Protein AF-A0A3A8P689-F1 (afdb_monomer_lite)

pLDDT: mean 73.97, std 17.56, range [49.16, 98.06]

Secondary structure (DSSP, 8-state):
-EE-TTS-EE-HHHHHT---S---GGGSPPPTTSS-S-------HHHHHHHHHHHHHHHHHHHHHHHHHHHHHHHHHHHHHHHHHHHHHHHHHHHHH--TT---PPPP-

Radius of gyration: 37.23 Å; chains: 1; bounding box: 52×30×108 Å

Sequence (109 aa):
MVRLLSGQLVTEEDASQVIPGELPPEARWPTPTDIAPDVGFQFSGDEACSHADELERVRAELARRDEALLRERESRLRAEAELSGFTRAVSLLVPALAVPGVSRAPVPI

Foldseek 3Di:
DDADPVRDDDDPVVVVVPDDDDDDPVPDDDDPVNDDPPPDPPPPPVPVVVVVVVVVVVVVVVVVVVVVVVVVVVVVVVVVVVVVVVVVVCVVVVVVPPDPDPPPDDDDD

Organism: NCBI:txid2316722

Structure (mmCIF, N/CA/C/O backbone):
data_AF-A0A3A8P689-F1
#
_entry.id   AF-A0A3A8P689-F1
#
loop_
_atom_site.group_PDB
_atom_site.id
_atom_site.type_symbol
_atom_site.label_atom_id
_atom_site.label_alt_id
_atom_site.label_comp_id
_atom_site.label_asym_id
_atom_site.label_entity_id
_atom_site.label_seq_id
_atom_site.pdbx_PDB_ins_code
_atom_site.Cartn_x
_atom_site.Cartn_y
_atom_site.Cartn_z
_atom_site.occupancy
_atom_site.B_iso_or_equiv
_atom_site.auth_seq_id
_atom_site.auth_comp_id
_atom_site.auth_asym_id
_atom_site.auth_atom_id
_atom_site.pdbx_PDB_model_num
ATOM 1 N N . MET A 1 1 ? -11.440 5.489 -30.660 1.00 61.66 1 MET A N 1
ATOM 2 C CA . MET A 1 1 ? -11.549 6.884 -31.173 1.00 61.66 1 MET A CA 1
ATOM 3 C C . MET A 1 1 ? -10.138 7.345 -31.521 1.00 61.66 1 MET A C 1
ATOM 5 O O . MET A 1 1 ? -9.258 7.182 -30.684 1.00 61.66 1 MET A O 1
ATOM 9 N N . VAL A 1 2 ? -9.893 7.845 -32.736 1.00 68.25 2 VAL A N 1
ATOM 10 C CA . VAL A 1 2 ? -8.547 8.078 -33.298 1.00 68.25 2 VAL A CA 1
ATOM 11 C C . VAL A 1 2 ? -8.354 9.558 -33.623 1.00 68.25 2 VAL A C 1
ATOM 13 O O . VAL A 1 2 ? -9.282 10.236 -34.063 1.00 68.25 2 VAL A O 1
ATOM 16 N N . ARG A 1 3 ? -7.143 10.077 -33.398 1.00 72.19 3 ARG A N 1
ATOM 17 C CA . ARG A 1 3 ? -6.777 11.459 -33.723 1.00 72.19 3 ARG A CA 1
ATOM 18 C C . ARG A 1 3 ? -6.031 11.500 -35.053 1.00 72.19 3 ARG A C 1
ATOM 20 O O . ARG A 1 3 ? -4.964 10.903 -35.171 1.00 72.19 3 ARG A O 1
ATOM 27 N N . LEU A 1 4 ? -6.580 12.209 -36.035 1.00 72.69 4 LEU A N 1
ATOM 28 C CA . LEU A 1 4 ? -5.926 12.414 -37.329 1.00 72.69 4 LEU A CA 1
ATOM 29 C C . LEU A 1 4 ? -4.769 13.414 -37.198 1.00 72.69 4 LEU A C 1
ATOM 31 O O . LEU A 1 4 ? -4.732 14.216 -36.263 1.00 72.69 4 LEU A O 1
ATOM 35 N N . LEU A 1 5 ? -3.852 13.422 -38.169 1.00 70.56 5 LEU A N 1
ATOM 36 C CA . LEU A 1 5 ? -2.736 14.381 -38.223 1.00 70.56 5 LEU A CA 1
ATOM 37 C C . LEU A 1 5 ? -3.206 15.847 -38.295 1.00 70.56 5 LEU A C 1
ATOM 39 O O . LEU A 1 5 ? -2.489 16.745 -37.868 1.00 70.56 5 LEU A O 1
ATOM 43 N N . SER A 1 6 ? -4.439 16.088 -38.753 1.00 75.31 6 SER A N 1
ATOM 44 C CA . SER A 1 6 ? -5.110 17.396 -38.712 1.00 75.31 6 SER A CA 1
ATOM 45 C C . SER A 1 6 ? -5.544 17.833 -37.304 1.00 75.31 6 SER A C 1
ATOM 47 O O . SER A 1 6 ? -6.022 18.949 -37.121 1.00 75.31 6 SER A O 1
ATOM 49 N N . GLY A 1 7 ? -5.408 16.966 -36.296 1.00 71.38 7 GLY A N 1
ATOM 50 C CA . GLY A 1 7 ? -5.780 17.227 -34.908 1.00 71.38 7 GLY A CA 1
ATOM 51 C C . GLY A 1 7 ? -7.240 16.920 -34.566 1.00 71.38 7 GLY A C 1
ATOM 52 O O . GLY A 1 7 ? -7.586 16.964 -33.384 1.00 71.38 7 GLY A O 1
ATOM 53 N N . GLN A 1 8 ? -8.065 16.566 -35.554 1.00 77.31 8 GLN A N 1
ATOM 54 C CA . GLN A 1 8 ? -9.467 16.189 -35.373 1.00 77.31 8 GLN A CA 1
ATOM 55 C C . GLN A 1 8 ? -9.592 14.784 -34.760 1.00 77.31 8 GLN A C 1
ATOM 57 O O . GLN A 1 8 ? -8.866 13.862 -35.138 1.00 77.31 8 GLN A O 1
ATOM 62 N N . LEU A 1 9 ? -10.512 14.631 -33.804 1.00 74.50 9 LEU A N 1
ATOM 63 C CA . LEU A 1 9 ? -10.856 13.353 -33.180 1.00 74.50 9 LEU A CA 1
ATOM 64 C C . LEU A 1 9 ? -12.058 12.749 -33.905 1.00 74.50 9 LEU A C 1
ATOM 66 O O . LEU A 1 9 ? -13.107 13.384 -33.992 1.00 74.50 9 LEU A O 1
ATOM 70 N N . VAL A 1 10 ? -11.891 11.535 -34.416 1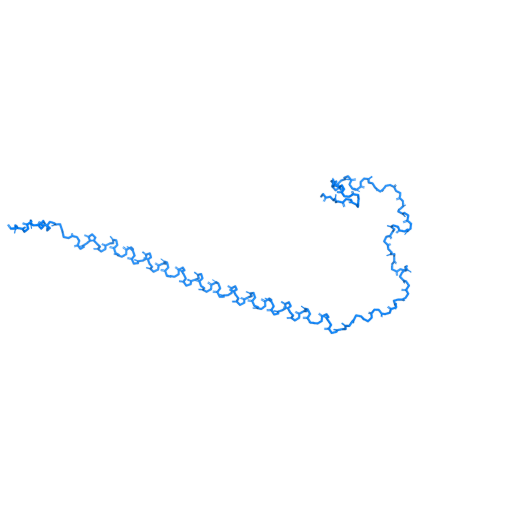.00 74.44 10 VAL A N 1
ATOM 71 C CA . VAL A 1 10 ? -12.909 10.791 -35.167 1.00 74.44 10 VAL A CA 1
ATOM 72 C C . VAL A 1 10 ? -13.090 9.392 -34.589 1.00 74.44 10 VAL A C 1
ATOM 74 O O . VAL A 1 10 ? -12.242 8.877 -33.851 1.00 74.44 10 VAL A O 1
ATOM 77 N N . THR A 1 11 ? -14.236 8.780 -34.871 1.00 72.62 11 THR A N 1
ATOM 78 C CA . THR A 1 11 ? -14.502 7.401 -34.456 1.00 72.62 11 THR A CA 1
ATOM 79 C C . THR A 1 11 ? -13.650 6.421 -35.272 1.00 72.62 11 THR A C 1
ATOM 81 O O . THR A 1 11 ? -13.101 6.775 -36.315 1.00 72.62 11 THR A O 1
ATOM 84 N N . GLU A 1 12 ? -13.459 5.203 -34.761 1.00 62.62 12 GLU A N 1
ATOM 85 C CA . GLU A 1 12 ? -12.658 4.187 -35.464 1.00 62.62 12 GLU A CA 1
ATOM 86 C C . GLU A 1 12 ? -13.325 3.734 -36.767 1.00 62.62 12 GLU A C 1
ATOM 88 O O . GLU A 1 12 ? -12.630 3.579 -37.772 1.00 62.62 12 GLU A O 1
ATOM 93 N N . GLU A 1 13 ? -14.661 3.633 -36.792 1.00 62.38 13 GLU A N 1
ATOM 94 C CA . GLU A 1 13 ? -15.413 3.404 -38.028 1.00 62.38 13 GLU A CA 1
ATOM 95 C C . GLU A 1 13 ? -15.145 4.495 -39.077 1.00 62.38 13 GLU A C 1
ATOM 97 O O . GLU A 1 13 ? -14.841 4.160 -40.223 1.00 62.38 13 GLU A O 1
ATOM 102 N N . ASP A 1 14 ? -15.179 5.778 -38.702 1.00 60.22 14 ASP A N 1
ATOM 103 C CA . ASP A 1 14 ? -14.968 6.889 -39.647 1.00 60.22 14 ASP A CA 1
ATOM 104 C C . ASP A 1 14 ? -13.537 6.924 -40.204 1.00 60.22 14 ASP A C 1
ATOM 106 O O . ASP A 1 14 ? -13.327 7.258 -41.370 1.00 60.22 14 ASP A O 1
ATOM 110 N N . ALA A 1 15 ? -12.541 6.542 -39.397 1.00 59.62 15 ALA A N 1
ATOM 111 C CA . ALA A 1 15 ? -11.149 6.461 -39.841 1.00 59.62 15 ALA A CA 1
ATOM 112 C C . ALA A 1 15 ? -10.933 5.340 -40.875 1.00 59.62 15 ALA A C 1
ATOM 114 O O . ALA A 1 15 ? -10.102 5.476 -41.773 1.00 59.62 15 ALA A O 1
ATOM 115 N N . SER A 1 16 ? -11.700 4.248 -40.773 1.00 57.09 16 SER A N 1
ATOM 116 C CA . SER A 1 16 ? -11.595 3.096 -41.677 1.00 57.09 16 SER A CA 1
ATOM 117 C C . SER A 1 16 ? -12.255 3.309 -43.046 1.00 57.09 16 SER A C 1
ATOM 119 O O . SER A 1 16 ? -11.891 2.638 -44.011 1.00 57.09 16 SER A O 1
ATOM 121 N N . GLN A 1 17 ? -13.187 4.264 -43.167 1.00 58.41 17 GLN A N 1
ATOM 122 C CA . GLN A 1 17 ? -13.902 4.543 -44.422 1.00 58.41 17 GLN A CA 1
ATOM 123 C C . GLN A 1 17 ? -13.101 5.410 -45.414 1.00 58.41 17 GLN A C 1
ATOM 125 O O . GLN A 1 17 ? -13.527 5.587 -46.555 1.00 58.41 17 GLN A O 1
ATOM 130 N N . VAL A 1 18 ? -11.922 5.917 -45.024 1.00 55.41 18 VAL A N 1
ATOM 131 C CA . VAL A 1 18 ? -11.080 6.818 -45.839 1.00 55.41 18 VAL A CA 1
ATOM 132 C C . VAL A 1 18 ? -9.819 6.118 -46.359 1.00 55.41 18 VAL A C 1
ATOM 134 O O . VAL A 1 18 ? -8.743 6.704 -46.381 1.00 55.41 18 VAL A O 1
ATOM 137 N N . ILE A 1 19 ? -9.917 4.867 -46.819 1.00 56.44 19 ILE A N 1
ATOM 138 C CA . ILE A 1 19 ? -8.915 4.353 -47.770 1.00 56.44 19 ILE A CA 1
ATOM 139 C C . ILE A 1 19 ? -9.579 3.612 -48.942 1.00 56.44 19 ILE A C 1
ATOM 141 O O . ILE A 1 19 ? -9.504 2.387 -49.037 1.00 56.44 19 ILE A O 1
ATOM 145 N N . PRO A 1 20 ? -10.195 4.330 -49.898 1.00 50.59 20 PRO A N 1
ATOM 146 C CA . PRO A 1 20 ? -10.291 3.872 -51.270 1.00 50.59 20 PRO A CA 1
ATOM 147 C C . PRO A 1 20 ? -9.160 4.512 -52.087 1.00 50.59 20 PRO A C 1
ATOM 149 O O . PRO A 1 20 ? -9.223 5.688 -52.441 1.00 50.59 20 PRO A O 1
ATOM 152 N N . GLY A 1 21 ? -8.135 3.723 -52.403 1.00 54.09 21 GLY A N 1
ATOM 153 C CA . GLY A 1 21 ? -7.080 4.096 -53.348 1.00 54.09 21 GLY A CA 1
ATOM 154 C C . GLY A 1 21 ? -5.683 3.916 -52.771 1.00 54.09 21 GLY A C 1
ATOM 155 O O . GLY A 1 21 ? -5.405 4.342 -51.655 1.00 54.09 21 GLY A O 1
ATOM 156 N N . GLU A 1 22 ? -4.820 3.246 -53.534 1.00 60.72 22 GLU A N 1
ATOM 157 C CA . GLU A 1 22 ? -3.414 3.017 -53.207 1.00 60.72 22 GLU A CA 1
ATOM 158 C C . GLU A 1 22 ? -2.749 4.279 -52.646 1.00 60.72 22 GLU A C 1
ATOM 160 O O . GLU A 1 22 ? -2.695 5.314 -53.311 1.00 60.72 22 GLU A O 1
ATOM 165 N N . LEU A 1 23 ? -2.213 4.177 -51.427 1.00 57.56 23 LEU A N 1
ATOM 166 C CA . LEU A 1 23 ? -1.422 5.246 -50.829 1.00 57.56 23 LEU A CA 1
ATOM 167 C C . LEU A 1 23 ? -0.279 5.625 -51.789 1.00 57.56 23 LEU A C 1
ATOM 169 O O . LEU A 1 23 ? 0.377 4.715 -52.330 1.00 57.56 23 LEU A O 1
ATOM 173 N N . PRO A 1 24 ? -0.024 6.933 -52.002 1.00 62.09 24 PRO A N 1
ATOM 174 C CA . PRO A 1 24 ? 1.126 7.377 -52.775 1.00 62.09 24 PRO A CA 1
ATOM 175 C C . PRO A 1 24 ? 2.396 6.746 -52.187 1.00 62.09 24 PRO A C 1
ATOM 177 O O . PRO A 1 24 ? 2.451 6.523 -50.977 1.00 62.09 24 PRO A O 1
ATOM 180 N N . PRO A 1 25 ? 3.403 6.415 -53.013 1.00 61.44 25 PRO A N 1
ATOM 181 C CA . PRO A 1 25 ? 4.571 5.642 -52.581 1.00 61.44 25 PRO A CA 1
ATOM 182 C C . PRO A 1 25 ? 5.290 6.258 -51.371 1.00 61.44 25 PRO A C 1
ATOM 184 O O . PRO A 1 25 ? 5.807 5.533 -50.534 1.00 61.44 25 PRO A O 1
ATOM 187 N N . GLU A 1 26 ? 5.222 7.579 -51.226 1.00 60.06 26 GLU A N 1
ATOM 188 C CA . GLU A 1 26 ? 5.801 8.359 -50.123 1.00 60.06 26 GLU A CA 1
ATOM 189 C C . GLU A 1 26 ? 5.053 8.193 -48.784 1.00 60.06 26 GLU A C 1
ATOM 191 O O . GLU A 1 26 ? 5.598 8.478 -47.723 1.00 60.06 26 GLU A O 1
ATOM 196 N N . ALA A 1 27 ? 3.796 7.741 -48.832 1.00 57.53 27 ALA A N 1
ATOM 197 C CA . ALA A 1 27 ? 2.932 7.483 -47.679 1.00 57.53 27 ALA A CA 1
ATOM 198 C C . ALA A 1 27 ? 2.776 5.982 -47.378 1.00 57.53 27 ALA A C 1
ATOM 200 O O . ALA A 1 27 ? 2.046 5.606 -46.456 1.00 57.53 27 ALA A O 1
ATOM 201 N N . ARG A 1 28 ? 3.428 5.109 -48.158 1.00 59.88 28 ARG A N 1
ATOM 202 C CA . ARG A 1 28 ? 3.497 3.677 -47.859 1.00 59.88 28 ARG A CA 1
ATOM 203 C C . ARG A 1 28 ? 4.510 3.463 -46.742 1.00 59.88 28 ARG A C 1
ATOM 205 O O . ARG A 1 28 ? 5.551 4.113 -46.705 1.00 59.88 28 ARG A O 1
ATOM 212 N N . TRP A 1 29 ? 4.211 2.534 -45.837 1.00 61.91 29 TRP A N 1
ATOM 213 C CA . TRP A 1 29 ? 5.229 2.065 -44.901 1.00 61.91 29 TRP A CA 1
ATOM 214 C C . TRP A 1 29 ? 6.413 1.532 -45.715 1.00 61.91 29 TRP A C 1
ATOM 216 O O . TRP A 1 29 ? 6.170 0.763 -46.651 1.00 61.91 29 TRP A O 1
ATOM 226 N N . PRO A 1 30 ? 7.657 1.930 -45.397 1.00 60.72 30 PRO A N 1
ATOM 227 C CA . PRO A 1 30 ? 8.818 1.453 -46.131 1.00 60.72 30 PRO A CA 1
ATOM 228 C C . PRO A 1 30 ? 8.848 -0.072 -46.060 1.00 60.72 30 PRO A C 1
ATOM 230 O O . PRO A 1 30 ? 8.782 -0.657 -44.973 1.00 60.72 30 PRO A O 1
ATOM 233 N N . THR A 1 31 ? 8.893 -0.727 -47.220 1.00 60.22 31 THR A N 1
ATOM 234 C CA . THR A 1 31 ? 9.074 -2.176 -47.250 1.00 60.22 31 THR A CA 1
ATOM 235 C C . THR A 1 31 ? 10.519 -2.512 -46.875 1.00 60.22 31 THR A C 1
ATOM 237 O O . THR A 1 31 ? 11.409 -1.700 -47.116 1.00 60.22 31 THR A O 1
ATOM 240 N N . PRO A 1 32 ? 10.806 -3.693 -46.292 1.00 56.78 32 PRO A N 1
ATOM 241 C CA . PRO A 1 32 ? 12.164 -4.051 -45.858 1.00 56.78 32 PRO A CA 1
ATOM 242 C C . PRO A 1 32 ? 13.230 -3.947 -46.963 1.00 56.78 32 PRO A C 1
ATOM 244 O O . PRO A 1 32 ? 14.412 -3.814 -46.673 1.00 56.78 32 PRO A O 1
ATOM 247 N N . THR A 1 33 ? 12.812 -3.995 -48.229 1.00 57.12 33 THR A N 1
ATOM 248 C CA . THR A 1 33 ? 13.636 -3.808 -49.431 1.00 57.12 33 THR A CA 1
ATOM 249 C C . THR A 1 33 ? 13.983 -2.355 -49.765 1.00 57.12 33 THR A C 1
ATOM 251 O O . THR A 1 33 ? 14.913 -2.141 -50.535 1.00 57.12 33 THR A O 1
ATOM 254 N N . ASP A 1 34 ? 13.278 -1.370 -49.201 1.00 57.78 34 ASP A N 1
ATOM 255 C CA . ASP A 1 34 ? 13.522 0.066 -49.427 1.00 57.78 34 ASP A CA 1
ATOM 256 C C . ASP A 1 34 ? 14.583 0.639 -48.474 1.00 57.78 34 ASP A C 1
ATOM 258 O O . ASP A 1 34 ? 15.009 1.788 -48.608 1.00 57.78 34 ASP A O 1
ATOM 262 N N . ILE A 1 35 ? 15.021 -0.156 -47.496 1.00 58.62 35 ILE A N 1
ATOM 263 C CA . ILE A 1 35 ? 16.063 0.218 -46.548 1.00 58.62 35 ILE A CA 1
ATOM 264 C C . ILE A 1 35 ? 17.410 -0.044 -47.233 1.00 58.62 35 ILE A C 1
ATOM 266 O O . ILE A 1 35 ? 17.810 -1.191 -47.432 1.00 58.62 35 ILE A O 1
ATOM 270 N N . ALA A 1 36 ? 18.101 1.029 -47.633 1.00 59.81 36 ALA A N 1
ATOM 271 C CA . ALA A 1 36 ? 19.495 0.964 -48.076 1.00 59.81 36 ALA A CA 1
ATOM 272 C C . ALA A 1 36 ? 20.335 0.174 -47.051 1.00 59.81 36 ALA A C 1
ATOM 274 O O . ALA A 1 36 ? 20.034 0.261 -45.859 1.00 59.81 36 ALA A O 1
ATOM 275 N N . PRO A 1 37 ? 21.361 -0.593 -47.478 1.00 55.41 37 PRO A N 1
ATOM 276 C CA . PRO A 1 37 ? 22.103 -1.473 -46.585 1.00 55.41 37 PRO A CA 1
ATOM 277 C C . PRO A 1 37 ? 22.592 -0.680 -45.380 1.00 55.41 37 PRO A C 1
ATOM 279 O O . PRO A 1 37 ? 23.293 0.321 -45.530 1.00 55.41 37 PRO A O 1
ATOM 282 N N . ASP A 1 38 ? 22.131 -1.148 -44.224 1.00 53.97 38 ASP A N 1
ATOM 283 C CA . ASP A 1 38 ? 22.316 -0.604 -42.890 1.00 53.97 38 ASP A CA 1
ATOM 284 C C . ASP A 1 38 ? 23.722 -0.000 -42.761 1.00 53.97 38 ASP A C 1
ATOM 286 O O . ASP A 1 38 ? 24.728 -0.716 -42.691 1.00 53.97 38 ASP A O 1
ATOM 290 N N . VAL A 1 39 ? 23.816 1.333 -42.792 1.00 56.91 39 VAL A N 1
ATOM 291 C CA . VAL A 1 39 ? 25.030 2.022 -42.356 1.00 56.91 39 VAL A CA 1
ATOM 292 C C . VAL A 1 39 ? 25.054 1.772 -40.865 1.00 56.91 39 VAL A C 1
ATOM 294 O O . VAL A 1 39 ? 24.379 2.484 -40.131 1.00 56.91 39 VAL A O 1
ATOM 297 N N . GLY A 1 40 ? 25.718 0.680 -40.471 1.00 49.16 40 GLY A N 1
ATOM 298 C CA . GLY A 1 40 ? 25.605 0.068 -39.158 1.00 49.16 40 GLY A CA 1
ATOM 299 C C . GLY A 1 40 ? 25.472 1.112 -38.066 1.00 49.16 40 GLY A C 1
ATOM 300 O O . GLY A 1 40 ? 26.459 1.739 -37.677 1.00 49.16 40 GLY A O 1
ATOM 301 N N . PHE A 1 41 ? 24.246 1.291 -37.573 1.00 52.25 41 PHE A N 1
ATOM 302 C CA . PHE A 1 41 ? 24.041 1.954 -36.304 1.00 52.25 41 PHE A CA 1
ATOM 303 C C . PHE A 1 41 ? 24.650 1.015 -35.268 1.00 52.25 41 PHE A C 1
ATOM 305 O O . PHE A 1 41 ? 24.018 0.079 -34.782 1.00 52.25 41 PHE A O 1
ATOM 312 N N . GLN A 1 42 ? 25.932 1.236 -34.975 1.00 51.78 42 GLN A N 1
A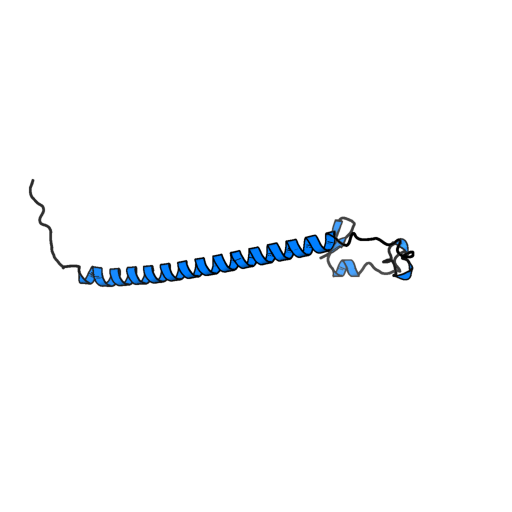TOM 313 C CA . GLN A 1 42 ? 26.542 0.792 -33.737 1.00 51.78 42 GLN A CA 1
ATOM 314 C C . GLN A 1 42 ? 25.790 1.516 -32.623 1.00 51.78 42 GLN A C 1
ATOM 316 O O . GLN A 1 42 ? 26.173 2.597 -32.186 1.00 51.78 42 GLN A O 1
ATOM 321 N N . PHE A 1 43 ? 24.671 0.938 -32.193 1.00 51.81 43 PHE A N 1
ATOM 322 C CA . PHE A 1 43 ? 24.126 1.251 -30.889 1.00 51.81 43 PHE A CA 1
ATOM 323 C C . PHE A 1 43 ? 25.204 0.852 -29.889 1.00 51.81 43 PHE A C 1
ATOM 325 O O . PHE A 1 43 ? 25.604 -0.313 -29.833 1.00 51.81 43 PHE A O 1
ATOM 332 N N . SER A 1 44 ? 25.733 1.838 -29.172 1.00 51.50 44 SER A N 1
ATOM 333 C CA . SER A 1 44 ? 26.687 1.659 -28.087 1.00 51.50 44 SER A CA 1
ATOM 334 C C . SER A 1 44 ? 26.149 0.572 -27.153 1.00 51.50 44 SER A C 1
ATOM 336 O O . SER A 1 44 ? 25.181 0.795 -26.429 1.00 51.50 44 SER A O 1
ATOM 338 N N . GLY A 1 45 ? 26.737 -0.627 -27.196 1.00 55.47 45 GLY A N 1
ATOM 339 C CA . GLY A 1 45 ? 26.243 -1.795 -26.455 1.00 55.47 45 GLY A CA 1
ATOM 340 C C . GLY A 1 45 ? 26.214 -1.613 -24.932 1.00 55.47 45 GLY A C 1
ATOM 341 O O . GLY A 1 45 ? 25.576 -2.402 -24.241 1.00 55.47 45 GLY A O 1
ATOM 342 N N . ASP A 1 46 ? 26.851 -0.559 -24.418 1.00 54.88 46 ASP A N 1
ATOM 343 C CA . ASP A 1 46 ? 26.925 -0.245 -22.990 1.00 54.88 46 ASP A CA 1
ATOM 344 C C . ASP A 1 46 ? 25.688 0.487 -22.438 1.00 54.88 46 ASP A C 1
ATOM 346 O O . ASP A 1 46 ? 25.364 0.336 -21.260 1.00 54.88 46 ASP A O 1
ATOM 350 N N . GLU A 1 47 ? 24.938 1.244 -23.248 1.00 53.62 47 GLU A N 1
ATOM 351 C CA . GLU A 1 47 ? 23.812 2.043 -22.729 1.00 53.62 47 GLU A CA 1
ATOM 352 C C . GLU A 1 47 ? 22.542 1.207 -22.516 1.00 53.62 47 GLU A C 1
ATOM 354 O O . GLU A 1 47 ? 21.795 1.441 -21.565 1.00 53.62 47 GLU A O 1
ATOM 359 N N . ALA A 1 48 ? 22.301 0.184 -23.341 1.00 54.66 48 ALA A N 1
ATOM 360 C CA . ALA A 1 48 ? 21.128 -0.686 -23.202 1.00 54.66 48 ALA A CA 1
ATOM 361 C C . ALA A 1 48 ? 21.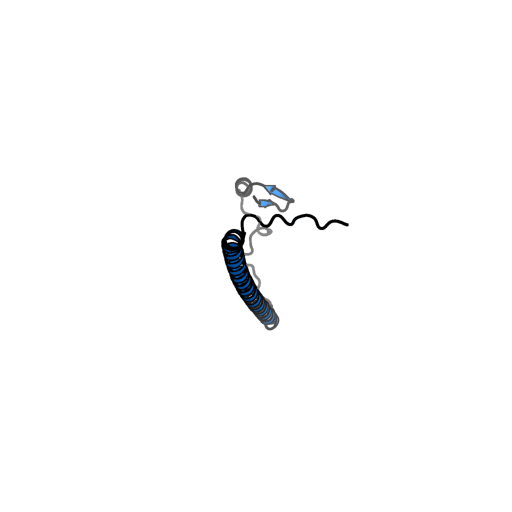174 -1.554 -21.926 1.00 54.66 48 ALA A C 1
ATOM 363 O O . ALA A 1 48 ? 20.135 -1.808 -21.315 1.00 54.66 48 ALA A O 1
ATOM 364 N N . CYS A 1 49 ? 22.371 -1.956 -21.484 1.00 57.38 49 CYS A N 1
ATOM 365 C CA . CYS A 1 49 ? 22.566 -2.718 -20.247 1.00 57.38 49 CYS A CA 1
ATOM 366 C C . CYS A 1 49 ? 22.340 -1.853 -18.993 1.00 57.38 49 CYS A C 1
ATOM 368 O O . CYS A 1 49 ? 21.730 -2.317 -18.032 1.00 57.38 49 CYS A O 1
ATOM 370 N N . SER A 1 50 ? 22.735 -0.573 -19.029 1.00 64.75 50 SER A N 1
ATOM 371 C CA . SER A 1 50 ? 22.569 0.359 -17.901 1.00 64.75 50 SER A CA 1
ATOM 372 C C . SER A 1 50 ? 21.101 0.550 -17.495 1.00 64.75 50 SER A C 1
ATOM 374 O O . SER A 1 50 ? 20.770 0.548 -16.310 1.00 64.75 50 SER A O 1
ATOM 376 N N . HIS A 1 51 ? 20.194 0.663 -18.469 1.00 69.62 51 HIS A N 1
ATOM 377 C CA . HIS A 1 51 ? 18.767 0.874 -18.198 1.00 69.62 51 HIS A CA 1
ATOM 378 C C . HIS A 1 51 ? 18.070 -0.384 -17.656 1.00 69.62 51 HIS A C 1
ATOM 380 O O . HIS A 1 51 ? 17.118 -0.281 -16.879 1.00 69.62 51 HIS A O 1
ATOM 386 N N . ALA A 1 52 ? 18.540 -1.577 -18.036 1.00 76.81 52 ALA A N 1
ATOM 387 C CA . ALA A 1 52 ? 18.022 -2.836 -17.503 1.00 76.81 52 ALA A CA 1
ATOM 388 C C . ALA A 1 52 ? 18.376 -2.998 -16.013 1.00 76.81 52 ALA A C 1
ATOM 390 O O . ALA A 1 52 ? 17.512 -3.356 -15.209 1.00 76.81 52 ALA A O 1
ATOM 391 N N . ASP A 1 53 ? 19.605 -2.645 -15.630 1.00 81.12 53 ASP A N 1
ATOM 392 C CA . ASP A 1 53 ? 20.056 -2.681 -14.236 1.00 81.12 53 ASP A CA 1
ATOM 393 C C . ASP A 1 53 ? 19.319 -1.660 -13.359 1.00 81.12 53 ASP A C 1
ATOM 395 O O . ASP A 1 53 ? 18.970 -1.946 -12.210 1.00 81.12 53 ASP A O 1
ATOM 399 N N . GLU A 1 54 ? 19.048 -0.465 -13.886 1.00 86.81 54 GLU A N 1
ATOM 400 C CA . GLU A 1 54 ? 18.241 0.544 -13.193 1.00 86.81 54 GLU A CA 1
ATOM 401 C C . GLU A 1 54 ? 16.804 0.068 -12.967 1.00 86.81 54 GLU A C 1
ATOM 403 O O . GLU A 1 54 ? 16.274 0.202 -11.859 1.00 86.81 54 GLU A O 1
ATOM 408 N N . LEU A 1 55 ? 16.189 -0.551 -13.978 1.00 90.19 55 LEU A N 1
ATOM 409 C CA . LEU A 1 55 ? 14.842 -1.102 -13.870 1.00 90.19 55 LEU A CA 1
ATOM 410 C C . LEU A 1 55 ? 14.769 -2.202 -12.803 1.00 90.19 55 LEU A C 1
ATOM 412 O O . LEU A 1 55 ? 13.854 -2.196 -11.976 1.00 90.19 55 LEU A O 1
ATOM 416 N N . GLU A 1 56 ? 15.738 -3.116 -12.781 1.00 90.38 56 GLU A N 1
ATOM 417 C CA . GLU A 1 56 ? 15.801 -4.178 -11.773 1.00 90.38 56 GLU A CA 1
ATOM 418 C C . GLU A 1 56 ? 16.035 -3.625 -10.363 1.00 90.38 56 GLU A C 1
ATOM 420 O O . GLU A 1 56 ? 15.393 -4.068 -9.406 1.00 90.38 56 GLU A O 1
ATOM 425 N N . ARG A 1 57 ? 16.859 -2.581 -10.209 1.00 93.44 57 ARG A N 1
ATOM 426 C CA . ARG A 1 57 ? 17.022 -1.895 -8.915 1.00 93.44 57 ARG A CA 1
ATOM 427 C C . ARG A 1 57 ? 15.721 -1.267 -8.429 1.00 93.44 57 ARG A C 1
ATOM 429 O O . ARG A 1 57 ? 15.391 -1.406 -7.249 1.00 93.44 57 ARG A O 1
ATOM 436 N N . VAL A 1 58 ? 14.980 -0.597 -9.313 1.00 94.81 58 VAL A N 1
ATOM 437 C CA . VAL A 1 58 ? 13.688 0.015 -8.970 1.00 94.81 58 VAL A CA 1
ATOM 438 C C . VAL A 1 58 ? 12.666 -1.055 -8.593 1.00 94.81 58 VAL A C 1
ATOM 440 O O . VAL A 1 58 ? 11.988 -0.907 -7.578 1.00 94.81 58 VAL A O 1
ATOM 443 N N . ARG A 1 59 ? 12.591 -2.159 -9.344 1.00 95.75 59 ARG A N 1
ATOM 444 C CA . ARG A 1 59 ? 11.711 -3.297 -9.029 1.00 95.75 59 ARG A CA 1
ATOM 445 C C . ARG A 1 59 ? 12.039 -3.915 -7.675 1.00 95.75 59 ARG A C 1
ATOM 447 O O . ARG A 1 59 ? 11.131 -4.155 -6.882 1.00 95.75 59 ARG A O 1
ATOM 454 N N . ALA A 1 60 ? 13.321 -4.119 -7.382 1.00 96.75 60 ALA A N 1
ATOM 455 C CA . ALA A 1 60 ? 13.760 -4.653 -6.099 1.00 96.75 60 ALA A CA 1
ATOM 456 C C . ALA A 1 60 ? 13.425 -3.706 -4.935 1.00 96.75 60 ALA A C 1
ATOM 458 O O . ALA A 1 60 ? 13.006 -4.160 -3.872 1.00 96.75 60 ALA A O 1
ATOM 459 N N . GLU A 1 61 ? 13.584 -2.393 -5.117 1.00 97.00 61 GLU A N 1
ATOM 460 C CA . GLU A 1 61 ? 13.209 -1.409 -4.096 1.00 97.00 61 GLU A CA 1
ATOM 461 C C . GLU A 1 61 ? 11.694 -1.335 -3.890 1.00 97.00 61 G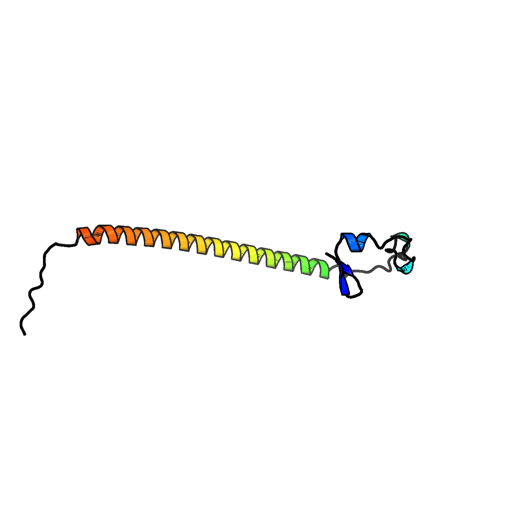LU A C 1
ATOM 463 O O . GLU A 1 61 ? 11.240 -1.270 -2.748 1.00 97.00 61 GLU A O 1
ATOM 468 N N . LEU A 1 62 ? 10.907 -1.399 -4.967 1.00 97.69 62 LEU A N 1
ATOM 469 C CA . LEU A 1 62 ? 9.449 -1.455 -4.885 1.00 97.69 62 LEU A CA 1
ATOM 470 C C . LEU A 1 62 ? 9.000 -2.690 -4.093 1.00 97.69 62 LEU A C 1
ATOM 472 O O . LEU A 1 62 ? 8.262 -2.552 -3.123 1.00 97.69 62 LEU A O 1
ATOM 476 N N . ALA A 1 63 ? 9.540 -3.867 -4.421 1.00 97.50 63 ALA A N 1
ATOM 477 C CA . ALA A 1 63 ? 9.236 -5.109 -3.714 1.00 97.50 63 ALA A CA 1
ATOM 478 C C . ALA A 1 63 ? 9.587 -5.034 -2.216 1.00 97.50 63 ALA A C 1
ATOM 480 O O . ALA A 1 63 ? 8.796 -5.459 -1.373 1.00 97.50 63 ALA A O 1
ATOM 481 N N . ARG A 1 64 ? 10.737 -4.438 -1.861 1.00 97.12 64 ARG A N 1
ATOM 482 C CA . ARG A 1 64 ? 11.119 -4.211 -0.455 1.00 97.12 64 ARG A CA 1
ATOM 483 C C . ARG A 1 64 ? 10.127 -3.306 0.273 1.00 97.12 64 ARG A C 1
ATOM 485 O O . ARG A 1 64 ? 9.792 -3.567 1.430 1.00 97.12 64 ARG A O 1
ATOM 492 N N . ARG A 1 65 ? 9.667 -2.235 -0.380 1.00 97.12 65 ARG A N 1
ATOM 493 C CA . ARG A 1 65 ? 8.693 -1.306 0.208 1.00 97.12 65 ARG A CA 1
ATOM 494 C C . ARG A 1 65 ? 7.318 -1.934 0.362 1.00 97.12 65 ARG A C 1
ATOM 496 O O . ARG A 1 65 ? 6.709 -1.764 1.414 1.00 97.12 65 ARG A O 1
ATOM 503 N N . ASP A 1 66 ? 6.867 -2.691 -0.629 1.00 98.00 66 ASP A N 1
ATOM 504 C CA . ASP A 1 66 ? 5.596 -3.409 -0.565 1.00 98.00 66 ASP A CA 1
ATOM 505 C C . ASP A 1 66 ? 5.599 -4.433 0.573 1.00 98.00 66 ASP A C 1
ATOM 507 O O . ASP A 1 66 ? 4.646 -4.506 1.349 1.00 98.00 66 ASP A O 1
ATOM 511 N N . GLU A 1 67 ? 6.702 -5.163 0.753 1.00 98.00 67 GLU A N 1
ATOM 512 C CA . GLU A 1 67 ? 6.847 -6.092 1.872 1.00 98.00 67 GLU A CA 1
ATOM 513 C C . GLU A 1 67 ? 6.833 -5.367 3.230 1.00 98.00 67 GLU A C 1
ATOM 515 O O . GLU A 1 67 ? 6.157 -5.804 4.165 1.00 98.00 67 GLU A O 1
ATOM 520 N N . ALA A 1 68 ? 7.526 -4.230 3.347 1.00 97.56 68 ALA A N 1
ATOM 521 C CA . ALA A 1 68 ? 7.505 -3.421 4.564 1.00 97.56 68 ALA A CA 1
ATOM 522 C C . ALA A 1 68 ? 6.092 -2.901 4.889 1.00 97.56 68 ALA A C 1
ATOM 524 O O . ALA A 1 68 ? 5.661 -2.984 6.041 1.00 97.56 68 ALA A O 1
ATOM 525 N N . LEU A 1 69 ? 5.351 -2.434 3.878 1.00 97.88 69 LEU A N 1
ATOM 526 C CA . LEU A 1 69 ? 3.964 -1.988 4.022 1.00 97.88 69 LEU A CA 1
ATOM 527 C C . LEU A 1 69 ? 3.033 -3.127 4.442 1.00 97.88 69 LEU A C 1
ATOM 529 O O . LEU A 1 69 ? 2.158 -2.929 5.283 1.00 97.88 69 LEU A O 1
ATOM 533 N N . LEU A 1 70 ? 3.210 -4.329 3.889 1.00 98.00 70 LEU A N 1
ATOM 534 C CA . LEU A 1 70 ? 2.422 -5.494 4.293 1.00 98.00 70 LEU A CA 1
ATOM 535 C C . LEU A 1 70 ? 2.662 -5.852 5.764 1.00 98.00 70 LEU A C 1
ATOM 537 O O . LEU A 1 70 ? 1.696 -6.062 6.498 1.00 98.00 70 LEU A O 1
ATOM 541 N N . ARG A 1 71 ? 3.922 -5.851 6.219 1.00 97.62 71 ARG A N 1
ATOM 542 C CA . ARG A 1 71 ? 4.261 -6.115 7.629 1.00 97.62 71 ARG A CA 1
ATOM 543 C C . ARG A 1 71 ? 3.695 -5.053 8.574 1.00 97.62 71 ARG A C 1
ATOM 545 O O . ARG A 1 71 ? 3.229 -5.395 9.657 1.00 97.62 71 ARG A O 1
ATOM 552 N N . GLU A 1 72 ? 3.718 -3.782 8.177 1.00 97.94 72 GLU A N 1
ATOM 553 C CA . GLU A 1 72 ? 3.159 -2.676 8.968 1.00 97.94 72 GLU A CA 1
ATOM 554 C C . GLU A 1 72 ? 1.628 -2.746 9.052 1.00 97.94 72 GLU A C 1
ATOM 556 O O . GLU A 1 72 ? 1.047 -2.584 10.124 1.00 97.94 72 GLU A O 1
ATOM 561 N N . ARG A 1 73 ? 0.954 -3.090 7.951 1.00 98.06 73 ARG A N 1
ATOM 562 C CA . ARG A 1 73 ? -0.495 -3.338 7.965 1.00 98.06 73 ARG A CA 1
ATOM 563 C C . ARG A 1 73 ? -0.858 -4.517 8.857 1.00 98.06 73 ARG A C 1
ATOM 565 O O . ARG A 1 73 ? -1.819 -4.432 9.615 1.00 98.06 73 ARG A O 1
ATOM 572 N N . GLU A 1 74 ? -0.097 -5.604 8.790 1.00 98.00 74 GLU A N 1
ATOM 573 C CA . GLU A 1 74 ? -0.334 -6.771 9.635 1.00 98.00 74 GLU A CA 1
ATOM 574 C C . GLU A 1 74 ? -0.125 -6.447 11.122 1.00 98.00 74 GLU A C 1
ATOM 576 O O . GLU A 1 74 ? -0.957 -6.812 11.954 1.00 98.00 74 GLU A O 1
ATOM 581 N N . SER A 1 75 ? 0.948 -5.728 11.471 1.00 96.94 75 SER A N 1
ATOM 582 C CA . SER A 1 75 ? 1.199 -5.327 12.859 1.00 96.94 75 SER A CA 1
ATOM 583 C C . SER A 1 75 ? 0.105 -4.399 13.386 1.00 96.94 75 SER A C 1
ATOM 585 O O . SER A 1 75 ? -0.374 -4.590 14.505 1.00 96.94 75 SER A O 1
ATOM 587 N N . ARG A 1 76 ? -0.360 -3.457 12.559 1.00 97.62 76 ARG A N 1
ATOM 588 C CA . ARG A 1 76 ? -1.479 -2.576 12.886 1.00 97.62 76 ARG A CA 1
ATOM 589 C C . ARG A 1 76 ? -2.768 -3.356 13.132 1.00 97.62 76 ARG A C 1
ATOM 591 O O . ARG A 1 76 ? -3.421 -3.120 14.142 1.00 97.62 76 ARG A O 1
ATOM 598 N N . LEU A 1 77 ? -3.112 -4.306 12.262 1.00 97.31 77 LEU A N 1
ATOM 599 C CA . LEU A 1 77 ? -4.307 -5.140 12.438 1.00 97.31 77 LEU A CA 1
ATOM 600 C C . LEU A 1 77 ? -4.247 -5.964 13.731 1.00 97.31 77 LEU A C 1
ATOM 602 O O . LEU A 1 77 ? -5.256 -6.086 14.425 1.00 97.31 77 LEU A O 1
ATOM 606 N N . ARG A 1 78 ? -3.071 -6.495 14.093 1.00 96.50 78 ARG A N 1
ATOM 607 C CA . ARG A 1 78 ? -2.885 -7.190 15.379 1.00 96.50 78 ARG A CA 1
ATOM 608 C C . ARG A 1 78 ? -3.100 -6.247 16.565 1.00 96.50 78 ARG A C 1
ATOM 610 O O . ARG A 1 78 ? -3.850 -6.593 17.471 1.00 96.50 78 ARG A O 1
ATOM 617 N N . ALA A 1 79 ? -2.523 -5.046 16.529 1.00 95.62 79 ALA A N 1
ATOM 618 C CA . ALA A 1 79 ? -2.704 -4.049 17.586 1.00 95.62 79 ALA A CA 1
ATOM 619 C C . ALA A 1 79 ? -4.170 -3.587 17.716 1.00 95.62 79 ALA A C 1
ATOM 621 O O . ALA A 1 79 ? -4.681 -3.437 18.825 1.00 95.62 79 ALA A O 1
ATOM 622 N N . GLU A 1 80 ? -4.876 -3.403 16.596 1.00 96.12 80 GLU A N 1
ATOM 623 C CA . GLU A 1 80 ? -6.307 -3.070 16.583 1.00 96.12 80 GLU A CA 1
ATOM 624 C C . GLU A 1 80 ? -7.158 -4.204 17.183 1.00 96.12 80 GLU A C 1
ATOM 626 O O . GLU A 1 80 ? -8.079 -3.944 17.964 1.00 96.12 80 GLU A O 1
ATOM 631 N N . ALA A 1 81 ? -6.825 -5.464 16.885 1.00 94.88 81 ALA A N 1
ATOM 632 C CA . ALA A 1 81 ? -7.491 -6.624 17.473 1.00 94.88 81 ALA A CA 1
ATOM 633 C C . ALA A 1 81 ? -7.253 -6.727 18.991 1.00 94.88 81 ALA A C 1
ATOM 635 O O . ALA A 1 81 ? -8.199 -6.973 19.745 1.00 94.88 81 ALA A O 1
ATOM 636 N N . GLU A 1 82 ? -6.023 -6.490 19.456 1.00 95.50 82 GLU A N 1
ATOM 637 C CA . GLU A 1 82 ? -5.697 -6.442 20.886 1.00 95.50 82 GLU A CA 1
ATOM 638 C C . GLU A 1 82 ? -6.474 -5.333 21.598 1.00 95.50 82 GLU A C 1
ATOM 640 O O . GLU A 1 82 ? -7.106 -5.586 22.626 1.00 95.50 82 GLU A O 1
ATOM 645 N N . LEU A 1 83 ? -6.502 -4.124 21.028 1.00 95.38 83 LEU A N 1
ATOM 646 C CA . LEU A 1 83 ? -7.245 -2.995 21.583 1.00 95.38 83 LEU A CA 1
ATOM 647 C C . LEU A 1 83 ? -8.744 -3.300 21.674 1.00 95.38 83 LEU A C 1
ATOM 649 O O . LEU A 1 83 ? -9.349 -3.057 22.716 1.00 95.38 83 LEU A O 1
ATOM 653 N N . SER A 1 84 ? -9.330 -3.905 20.636 1.00 93.12 84 SER A N 1
ATOM 654 C CA . SER A 1 84 ? -10.723 -4.369 20.662 1.00 93.12 84 SER A CA 1
ATOM 655 C C . SER A 1 84 ? -10.968 -5.384 21.788 1.00 93.12 84 SER A C 1
ATOM 657 O O . SER A 1 84 ? -11.951 -5.274 22.529 1.00 93.12 84 SER A O 1
ATOM 659 N N . GLY A 1 85 ? -10.042 -6.332 21.977 1.00 93.19 85 GLY A N 1
ATOM 660 C CA . GLY A 1 85 ? -10.066 -7.295 23.078 1.00 93.19 85 GLY A CA 1
ATOM 661 C C . GLY A 1 85 ? -10.027 -6.623 24.453 1.00 93.19 85 GLY A C 1
ATOM 662 O O . GLY A 1 85 ? -10.853 -6.937 25.314 1.00 93.19 85 GLY A O 1
ATOM 663 N N . PHE A 1 86 ? -9.134 -5.648 24.644 1.00 93.94 86 PHE A N 1
ATOM 664 C CA . PHE A 1 86 ? -9.052 -4.859 25.875 1.00 93.94 86 PHE A CA 1
ATOM 665 C C . PHE A 1 86 ? -10.320 -4.045 26.124 1.00 93.94 86 PHE A C 1
ATOM 667 O O . PHE A 1 86 ? -10.867 -4.099 27.225 1.00 93.94 86 PHE A O 1
ATOM 674 N N . THR A 1 87 ? -10.837 -3.335 25.118 1.00 94.56 87 THR A N 1
ATOM 675 C CA . THR A 1 87 ? -12.088 -2.574 25.239 1.00 94.56 87 THR A CA 1
ATOM 676 C C . THR A 1 87 ? -13.241 -3.485 25.646 1.00 94.56 87 THR A C 1
ATOM 678 O O . THR A 1 87 ? -14.003 -3.147 26.554 1.00 94.56 87 THR A O 1
ATOM 681 N N . ARG A 1 88 ? -13.340 -4.678 25.046 1.00 93.19 88 ARG A N 1
ATOM 682 C CA . ARG A 1 88 ? -14.344 -5.674 25.426 1.00 93.19 88 ARG A CA 1
ATOM 683 C C . ARG A 1 88 ? -14.159 -6.138 26.871 1.00 93.19 88 ARG A C 1
ATOM 685 O O . ARG A 1 88 ? -15.134 -6.146 27.618 1.00 93.19 88 ARG A O 1
ATOM 692 N N . ALA A 1 89 ? -12.942 -6.477 27.291 1.00 91.50 89 ALA A N 1
ATOM 693 C CA . ALA A 1 89 ? -12.667 -6.897 28.666 1.00 91.50 89 ALA A CA 1
ATOM 694 C C . ALA A 1 89 ? -13.043 -5.807 29.686 1.00 91.50 89 ALA A C 1
ATOM 696 O O . ALA A 1 89 ? -13.737 -6.088 30.662 1.00 91.50 89 ALA A O 1
ATOM 697 N N . VAL A 1 90 ? -12.672 -4.551 29.420 1.00 91.56 90 VAL A N 1
ATOM 698 C CA . VAL A 1 90 ? -13.041 -3.396 30.252 1.00 91.56 90 VAL A CA 1
ATOM 699 C C . VAL A 1 90 ? -14.558 -3.220 30.300 1.00 91.56 90 VAL A C 1
ATOM 701 O O . VAL A 1 90 ? -15.111 -3.055 31.384 1.00 91.56 90 VAL A O 1
ATOM 704 N N . SER A 1 91 ? -15.250 -3.321 29.161 1.00 90.44 91 SER A N 1
ATOM 705 C CA . SER A 1 91 ? -16.714 -3.191 29.106 1.00 90.44 91 SER A CA 1
ATOM 706 C C . SER A 1 91 ? -17.452 -4.241 29.946 1.00 90.44 91 SER A C 1
ATOM 708 O O . SER A 1 91 ? -18.536 -3.963 30.448 1.00 90.44 91 SER A O 1
ATOM 710 N N . LEU A 1 92 ? -16.857 -5.424 30.134 1.00 89.50 92 LEU A N 1
ATOM 711 C CA . LEU A 1 92 ? -17.411 -6.497 30.962 1.00 89.50 92 LEU A CA 1
ATOM 712 C C . LEU A 1 92 ? -17.042 -6.338 32.444 1.00 89.50 92 LEU A C 1
ATOM 714 O O . LEU A 1 92 ? -17.853 -6.645 33.315 1.00 89.50 92 LEU A O 1
ATOM 718 N N . LEU A 1 93 ? -15.836 -5.845 32.738 1.00 89.38 93 LEU A N 1
ATOM 719 C CA . LEU A 1 93 ? -15.343 -5.660 34.105 1.00 89.38 93 LEU A CA 1
ATOM 720 C C . LEU A 1 93 ? -15.935 -4.427 34.796 1.00 89.38 93 LEU A C 1
ATOM 722 O O .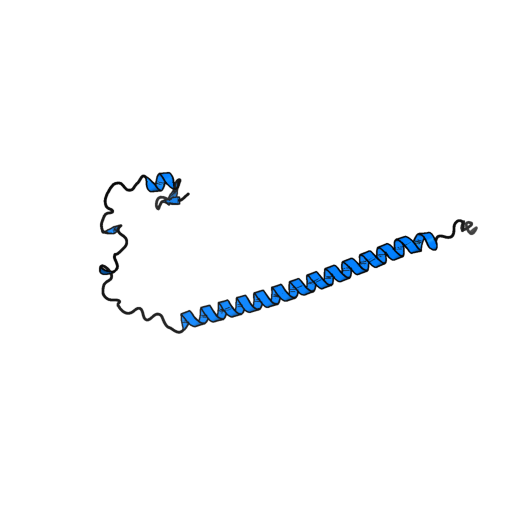 LEU A 1 93 ? -16.250 -4.496 35.981 1.00 89.38 93 LEU A O 1
ATOM 726 N N . VAL A 1 94 ? -16.106 -3.308 34.086 1.00 86.38 94 VAL A N 1
ATOM 727 C CA . VAL A 1 94 ? -16.596 -2.045 34.672 1.00 86.38 94 VAL A CA 1
ATOM 728 C C . VAL A 1 94 ? -17.963 -2.212 35.354 1.00 86.38 94 VAL A C 1
ATOM 730 O O . VAL A 1 94 ? -18.085 -1.800 36.506 1.00 86.38 94 VAL A O 1
ATOM 733 N N . PRO A 1 95 ? -18.972 -2.860 34.738 1.00 79.81 95 PRO A N 1
ATOM 734 C CA . PRO A 1 95 ? -20.244 -3.124 35.408 1.00 79.81 95 PRO A CA 1
ATOM 735 C C . PRO A 1 95 ? -20.124 -4.119 36.568 1.00 79.81 95 PRO A C 1
ATOM 737 O O . PRO A 1 95 ? -20.836 -3.980 37.555 1.00 79.81 95 PRO A O 1
ATOM 740 N N . ALA A 1 96 ? -19.222 -5.104 36.482 1.00 78.19 96 ALA A N 1
ATOM 741 C CA . ALA A 1 96 ? -19.012 -6.088 37.547 1.00 78.19 96 ALA A CA 1
ATOM 742 C C . ALA A 1 96 ? -18.368 -5.477 38.806 1.00 78.19 96 ALA A C 1
ATOM 744 O O . ALA A 1 96 ? -18.589 -5.958 39.915 1.00 78.19 96 ALA A O 1
ATOM 745 N N . LEU A 1 97 ? -17.587 -4.408 38.635 1.00 76.00 97 LEU A N 1
ATOM 746 C CA . LEU A 1 97 ? -16.978 -3.634 39.720 1.00 76.00 97 LEU A CA 1
ATOM 747 C C . LEU A 1 97 ? -17.846 -2.450 40.171 1.00 76.00 97 LEU A C 1
ATOM 749 O O . LEU A 1 97 ? -17.522 -1.7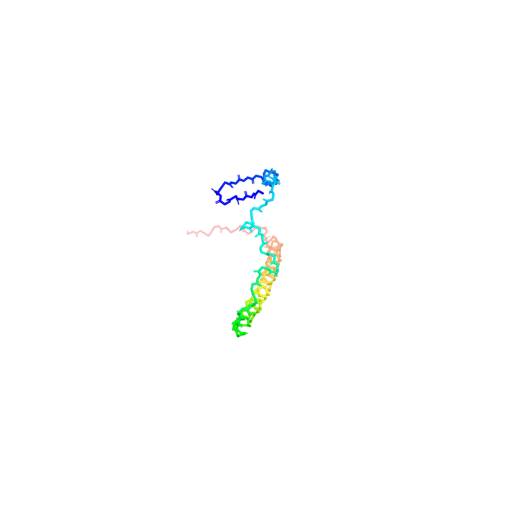97 41.166 1.00 76.00 97 LEU A O 1
ATOM 753 N N . ALA A 1 98 ? -18.937 -2.155 39.461 1.00 67.75 98 ALA A N 1
ATOM 754 C CA . ALA A 1 98 ? -19.862 -1.101 39.838 1.00 67.75 98 ALA A CA 1
ATOM 755 C C . ALA A 1 98 ? -20.655 -1.541 41.077 1.00 67.75 98 ALA A C 1
ATOM 757 O O . ALA A 1 98 ? -21.670 -2.227 40.982 1.00 67.75 98 ALA A O 1
ATOM 758 N N . VAL A 1 99 ? -20.183 -1.140 42.259 1.00 62.34 99 VAL A N 1
ATOM 759 C CA . VAL A 1 99 ? -20.925 -1.306 43.513 1.00 62.34 99 VAL A CA 1
ATOM 760 C C . VAL A 1 99 ? -22.172 -0.417 43.450 1.00 62.34 99 VAL A C 1
ATOM 762 O O . VAL A 1 99 ? -22.035 0.809 43.372 1.00 62.34 99 VAL A O 1
ATOM 765 N N . PRO A 1 100 ? -23.394 -0.974 43.509 1.00 56.47 100 PRO A N 1
ATOM 766 C CA . PRO A 1 100 ? -24.588 -0.155 43.617 1.00 56.47 100 PRO A CA 1
ATOM 767 C C . PRO A 1 100 ? -24.589 0.517 44.997 1.00 56.47 100 PRO A C 1
ATOM 769 O O . PRO A 1 100 ? -24.657 -0.164 46.017 1.00 56.47 100 PRO A O 1
ATOM 772 N N . GLY A 1 101 ? -24.525 1.851 45.043 1.00 56.72 101 GLY A N 1
ATOM 773 C CA . GLY A 1 101 ? -24.976 2.597 46.223 1.00 56.72 101 GLY A CA 1
ATOM 774 C C . GLY A 1 101 ? -23.936 3.220 47.159 1.00 56.72 101 GLY A C 1
ATOM 775 O O . GLY A 1 101 ? -24.282 3.481 48.308 1.00 56.72 101 GLY A O 1
ATOM 776 N N . VAL A 1 102 ? -22.723 3.576 46.720 1.00 53.16 102 VAL A N 1
ATOM 777 C CA . VAL A 1 102 ? -21.918 4.548 47.497 1.00 53.16 102 VAL A CA 1
ATOM 778 C C . VAL A 1 102 ? -22.339 5.967 47.119 1.00 53.16 102 VAL A C 1
ATOM 780 O O . VAL A 1 102 ? -21.674 6.674 46.364 1.00 53.16 102 VAL A O 1
ATOM 783 N N . SER A 1 103 ? -23.485 6.381 47.659 1.00 50.12 103 SER A N 1
ATOM 784 C CA . SER A 1 103 ? -23.813 7.793 47.836 1.00 50.12 103 SER A CA 1
ATOM 785 C C . SER A 1 103 ? -22.708 8.416 48.692 1.00 50.12 103 SER A C 1
ATOM 787 O O . SER A 1 103 ? -22.714 8.273 49.914 1.00 50.12 103 SER A O 1
ATOM 789 N N . ARG A 1 104 ? -21.729 9.083 48.067 1.00 55.44 104 ARG A N 1
ATOM 790 C CA . ARG A 1 104 ? -20.844 10.006 48.787 1.00 55.44 104 ARG A CA 1
ATOM 791 C C . ARG A 1 104 ? -21.740 11.085 49.389 1.00 55.44 104 ARG A C 1
ATOM 793 O O . ARG A 1 104 ? -22.229 11.949 48.666 1.00 55.44 104 ARG A O 1
ATOM 800 N N . ALA A 1 105 ? -21.981 11.009 50.695 1.00 57.47 105 ALA A N 1
ATOM 801 C CA . ALA A 1 105 ? -22.564 12.123 51.424 1.00 57.47 105 ALA A CA 1
ATOM 802 C C . ALA A 1 105 ? -21.657 13.354 51.222 1.00 57.47 105 ALA A C 1
ATOM 804 O O . ALA A 1 105 ? -20.429 13.208 51.286 1.00 57.47 105 ALA A O 1
ATOM 805 N N . PRO A 1 106 ? -22.216 14.540 50.929 1.00 56.56 106 PRO A N 1
ATOM 806 C CA . PRO A 1 106 ? -21.416 15.745 50.791 1.00 56.56 106 PRO A CA 1
ATOM 807 C C . PRO A 1 106 ? -20.734 16.046 52.129 1.00 56.56 106 PRO A C 1
ATOM 809 O O . PRO A 1 106 ? -21.379 16.069 53.176 1.00 56.56 106 PRO A O 1
ATOM 812 N N . VAL A 1 107 ? -19.416 16.239 52.089 1.00 52.12 107 VAL A N 1
ATOM 813 C CA . VAL A 1 107 ? -18.635 16.699 53.242 1.00 52.12 107 VAL A CA 1
ATOM 814 C C . VAL A 1 107 ? -19.075 18.138 53.545 1.00 52.12 107 VAL A C 1
ATOM 816 O O . VAL A 1 107 ? -19.023 18.961 52.627 1.00 52.12 107 VAL A O 1
ATOM 819 N N . PRO A 1 108 ? -19.544 18.457 54.765 1.00 60.34 108 PRO A N 1
ATOM 820 C CA . PRO A 1 108 ? -19.910 19.823 55.112 1.00 60.34 108 PRO A CA 1
ATOM 821 C C . PRO A 1 108 ? -18.650 20.689 55.246 1.00 60.34 108 PRO A C 1
ATOM 823 O O . PRO A 1 108 ? -17.629 20.228 55.762 1.00 60.34 108 PRO A O 1
ATOM 826 N N . ILE A 1 109 ? -18.753 21.917 54.731 1.00 61.38 109 ILE A N 1
ATOM 827 C CA . ILE A 1 109 ? -17.780 23.014 54.863 1.00 61.38 109 ILE A CA 1
ATOM 828 C C . ILE A 1 109 ? -17.873 23.592 56.275 1.00 61.38 109 ILE A C 1
ATOM 830 O O . ILE A 1 109 ? -19.022 23.752 56.750 1.00 61.38 109 ILE A O 1
#